Protein AF-A0A437LZP6-F1 (afdb_monomer_lite)

Structure (mmCIF, N/CA/C/O backbone):
data_AF-A0A437LZP6-F1
#
_entry.id   AF-A0A437LZP6-F1
#
loop_
_atom_site.group_PDB
_atom_site.id
_atom_site.type_symbol
_atom_site.label_atom_id
_atom_site.label_alt_id
_atom_site.label_comp_id
_atom_site.label_asym_id
_atom_site.label_entity_id
_atom_site.label_seq_id
_atom_site.pdbx_PDB_ins_code
_atom_site.Cartn_x
_atom_site.Cartn_y
_atom_site.Cartn_z
_atom_site.occupancy
_atom_site.B_iso_or_equiv
_atom_site.auth_seq_id
_atom_site.auth_comp_id
_atom_site.auth_asym_id
_atom_site.auth_atom_id
_atom_site.pdbx_PDB_model_num
ATOM 1 N N . MET A 1 1 ? 16.016 5.363 2.496 1.00 50.53 1 MET A N 1
ATOM 2 C CA . MET A 1 1 ? 15.957 4.068 3.209 1.00 50.53 1 MET A CA 1
ATOM 3 C C . MET A 1 1 ? 17.238 3.323 2.906 1.00 50.53 1 MET A C 1
ATOM 5 O O . MET A 1 1 ? 17.452 2.957 1.758 1.00 50.53 1 MET A O 1
ATOM 9 N N . SER A 1 2 ? 18.125 3.212 3.888 1.00 47.72 2 SER A N 1
ATOM 10 C CA . SER A 1 2 ? 19.448 2.621 3.697 1.00 47.72 2 SER A CA 1
ATOM 11 C C . SER A 1 2 ? 19.305 1.126 3.430 1.00 47.72 2 SER A C 1
ATOM 13 O O . SER A 1 2 ? 18.738 0.394 4.240 1.00 47.72 2 SER A O 1
ATOM 15 N N . ASN A 1 3 ? 19.784 0.680 2.271 1.00 75.62 3 ASN A N 1
ATOM 16 C CA . ASN A 1 3 ? 19.859 -0.731 1.906 1.00 75.62 3 ASN A CA 1
ATOM 17 C C . ASN A 1 3 ? 21.061 -1.368 2.619 1.00 75.62 3 ASN A C 1
ATOM 19 O O . ASN A 1 3 ? 22.042 -1.756 1.991 1.00 75.62 3 ASN A O 1
ATOM 23 N N . THR A 1 4 ? 21.037 -1.358 3.950 1.00 89.19 4 THR A N 1
ATOM 24 C CA . THR A 1 4 ? 22.138 -1.883 4.754 1.00 89.19 4 THR A CA 1
ATOM 25 C C . THR A 1 4 ? 22.128 -3.402 4.647 1.00 89.19 4 THR A C 1
ATOM 27 O O . THR A 1 4 ? 21.080 -4.023 4.862 1.00 89.19 4 THR A O 1
ATOM 30 N N . ALA A 1 5 ? 23.281 -3.993 4.325 1.00 95.19 5 ALA A N 1
ATOM 31 C CA . ALA A 1 5 ? 23.458 -5.440 4.286 1.00 95.19 5 ALA A CA 1
ATOM 32 C C . ALA A 1 5 ? 23.024 -6.085 5.616 1.00 95.19 5 ALA A C 1
ATOM 34 O O . ALA A 1 5 ? 23.062 -5.445 6.668 1.00 95.19 5 ALA A O 1
ATOM 35 N N . TRP A 1 6 ? 22.559 -7.333 5.551 1.00 95.81 6 TRP A N 1
ATOM 36 C CA . TRP A 1 6 ? 22.192 -8.112 6.735 1.00 95.81 6 TRP A CA 1
ATOM 37 C C . TRP A 1 6 ? 23.451 -8.656 7.396 1.00 95.81 6 TRP A C 1
ATOM 39 O O . TRP A 1 6 ? 24.237 -9.321 6.724 1.00 95.81 6 TRP A O 1
ATOM 49 N N . LEU A 1 7 ? 23.614 -8.399 8.689 1.00 96.88 7 LEU A N 1
ATOM 50 C CA . LEU A 1 7 ? 24.691 -8.968 9.490 1.00 96.88 7 LEU A CA 1
ATOM 51 C C . LEU A 1 7 ? 24.285 -10.358 9.991 1.00 96.88 7 LEU A C 1
ATOM 53 O O . LEU A 1 7 ? 23.112 -10.607 10.279 1.00 96.88 7 LEU A O 1
ATOM 57 N N . ASP A 1 8 ? 25.251 -11.262 10.140 1.00 96.44 8 ASP A N 1
ATOM 58 C CA . ASP A 1 8 ? 24.971 -12.649 10.538 1.00 96.44 8 ASP A CA 1
ATOM 59 C C . ASP A 1 8 ? 24.275 -12.738 11.904 1.00 96.44 8 ASP A C 1
ATOM 61 O O . ASP A 1 8 ? 23.358 -13.539 12.090 1.00 96.44 8 ASP A O 1
ATOM 65 N N . HIS A 1 9 ? 24.637 -11.858 12.844 1.00 96.88 9 HIS A N 1
ATOM 66 C CA . HIS A 1 9 ? 23.990 -11.810 14.155 1.00 96.88 9 HIS A CA 1
ATOM 67 C C . HIS A 1 9 ? 22.534 -11.319 14.083 1.00 96.88 9 HIS A C 1
ATOM 69 O O . HIS A 1 9 ? 21.693 -11.845 14.807 1.00 96.88 9 HIS A O 1
ATOM 75 N N . GLU A 1 10 ? 22.205 -10.369 13.194 1.00 97.19 10 GLU A N 1
ATOM 76 C CA . GLU A 1 10 ? 20.819 -9.920 12.976 1.00 97.19 10 GLU A CA 1
ATOM 77 C C . GLU A 1 10 ? 19.974 -11.077 12.427 1.00 97.19 10 GLU A C 1
ATOM 79 O O . GLU A 1 10 ? 18.845 -11.299 12.865 1.00 97.19 10 GLU A O 1
ATOM 84 N N . VAL A 1 11 ? 20.531 -11.846 11.482 1.00 97.31 11 VAL A N 1
ATOM 85 C CA . VAL A 1 11 ? 19.854 -13.013 10.900 1.00 97.31 11 VAL A CA 1
ATOM 86 C C . VAL A 1 11 ? 19.632 -14.094 11.957 1.00 97.31 11 VAL A C 1
ATOM 88 O O . VAL A 1 11 ? 18.533 -14.643 12.033 1.00 97.31 11 VAL A O 1
ATOM 91 N N . GLY A 1 12 ? 20.633 -14.368 12.799 1.00 96.88 12 GLY A N 1
ATOM 92 C CA . GLY A 1 12 ? 20.517 -15.320 13.904 1.00 96.88 12 GLY A CA 1
ATOM 93 C C . GLY A 1 12 ? 19.437 -14.928 14.917 1.00 96.88 12 GLY A C 1
ATOM 94 O O . GLY A 1 12 ? 18.589 -15.754 15.258 1.00 96.88 12 GLY A O 1
ATOM 95 N N . GLN A 1 13 ? 19.412 -13.659 15.342 1.00 97.31 13 GLN A N 1
ATOM 96 C CA . GLN A 1 13 ? 18.388 -13.136 16.255 1.00 97.31 13 GLN A CA 1
ATOM 97 C C . GLN A 1 13 ? 16.984 -13.230 15.647 1.00 97.31 13 GLN A C 1
ATOM 99 O O . GLN A 1 13 ? 16.069 -13.755 16.280 1.00 97.31 13 GLN A O 1
ATOM 104 N N . MET A 1 14 ? 16.830 -12.793 14.394 1.00 97.44 14 MET A N 1
ATOM 105 C CA . MET A 1 14 ? 15.565 -12.843 13.661 1.00 97.44 14 MET A CA 1
ATOM 106 C C . MET A 1 14 ? 15.020 -14.274 13.546 1.00 97.44 14 MET A C 1
ATOM 108 O O . MET A 1 14 ? 13.832 -14.494 13.770 1.00 97.44 14 MET A O 1
ATOM 112 N N . LEU A 1 15 ? 15.868 -15.250 13.195 1.00 95.81 15 LEU A N 1
ATOM 113 C CA . LEU A 1 15 ? 15.454 -16.649 13.051 1.00 95.81 15 LEU A CA 1
ATOM 114 C C . LEU A 1 15 ? 15.059 -17.271 14.391 1.00 95.81 15 LEU A C 1
ATOM 116 O O . LEU A 1 15 ? 14.023 -17.930 14.458 1.00 95.81 15 LEU A O 1
ATOM 120 N N . SER A 1 16 ? 15.845 -17.029 15.442 1.00 94.75 16 SER A N 1
ATOM 121 C CA . SER A 1 16 ? 15.550 -17.513 16.794 1.00 94.75 16 SER A CA 1
ATOM 122 C C . SER A 1 16 ? 14.210 -16.967 17.302 1.00 94.75 16 SER A C 1
ATOM 124 O O . SER A 1 16 ? 13.332 -17.734 17.700 1.00 94.75 16 SER A O 1
ATOM 126 N N . ALA A 1 17 ? 13.989 -15.653 17.184 1.00 94.94 17 ALA A N 1
ATOM 127 C CA . ALA A 1 17 ? 12.739 -15.015 17.593 1.00 94.94 17 ALA A CA 1
ATOM 128 C C . ALA A 1 17 ? 11.534 -15.498 16.763 1.00 94.94 17 ALA A C 1
ATOM 130 O O . ALA A 1 17 ? 10.462 -15.763 17.309 1.00 94.94 17 ALA A O 1
ATOM 131 N N . TYR A 1 18 ? 11.709 -15.684 15.451 1.00 92.88 18 TYR A N 1
ATOM 132 C CA . TYR A 1 18 ? 10.653 -16.207 14.584 1.00 92.88 18 TYR A CA 1
ATOM 133 C C . TYR A 1 18 ? 10.276 -17.656 14.933 1.00 92.88 18 TYR A C 1
ATOM 135 O O . TYR A 1 18 ? 9.094 -17.987 14.985 1.00 92.88 18 TYR A O 1
ATOM 143 N N . GLN A 1 19 ? 11.259 -18.513 15.229 1.00 89.50 19 GLN A N 1
ATOM 144 C CA . GLN A 1 19 ? 11.019 -19.887 15.690 1.00 89.50 19 GLN A CA 1
ATOM 145 C C . GLN A 1 19 ? 10.342 -19.931 17.067 1.00 89.50 19 GLN A C 1
ATOM 147 O O . GLN A 1 19 ? 9.516 -20.809 17.310 1.00 89.50 19 GLN A O 1
ATOM 152 N N . ALA A 1 20 ? 10.629 -18.958 17.935 1.00 89.12 20 ALA A N 1
ATOM 153 C CA . ALA A 1 20 ? 9.931 -18.769 19.206 1.00 89.12 20 ALA A CA 1
ATOM 154 C C . ALA A 1 20 ? 8.489 -18.238 19.044 1.00 89.12 20 ALA A C 1
ATOM 156 O O . ALA A 1 20 ? 7.746 -18.159 20.020 1.00 89.12 20 ALA A O 1
ATOM 157 N N . GLY A 1 21 ? 8.073 -17.897 17.820 1.00 89.31 21 GLY A N 1
ATOM 158 C CA . GLY A 1 21 ? 6.732 -17.412 17.502 1.00 89.31 21 GLY A CA 1
ATOM 159 C C . GLY A 1 21 ? 6.493 -15.936 17.809 1.00 89.31 21 GLY A C 1
ATOM 160 O O . GLY A 1 21 ? 5.341 -15.514 17.903 1.00 89.31 21 GLY A O 1
ATOM 161 N N . VAL A 1 22 ? 7.563 -15.150 17.948 1.00 90.00 22 VAL A N 1
ATOM 162 C CA . VAL A 1 22 ? 7.488 -13.694 18.109 1.00 90.00 22 VAL A CA 1
ATOM 163 C C . VAL A 1 22 ? 6.926 -13.059 16.830 1.00 90.00 22 VAL A C 1
ATOM 165 O O . VAL A 1 22 ? 7.212 -13.506 15.714 1.00 90.00 22 VAL A O 1
ATOM 168 N N . LEU A 1 23 ? 6.111 -12.009 16.970 1.00 89.75 23 LEU A N 1
ATOM 169 C CA . LEU A 1 23 ? 5.533 -11.316 15.821 1.00 89.75 23 LEU A CA 1
ATOM 170 C C . LEU A 1 23 ? 6.621 -10.593 15.020 1.00 89.75 23 LEU A C 1
ATOM 172 O O . LEU A 1 23 ? 7.552 -10.013 15.567 1.00 89.75 23 LEU A O 1
ATOM 176 N N . ILE A 1 24 ? 6.463 -10.559 13.693 1.00 93.88 24 ILE A N 1
ATOM 177 C CA . ILE A 1 24 ? 7.414 -9.897 12.780 1.00 93.88 24 ILE A CA 1
ATOM 178 C C . ILE A 1 24 ? 7.636 -8.422 13.150 1.00 93.88 24 ILE A C 1
ATOM 180 O O . ILE A 1 24 ? 8.728 -7.907 12.924 1.00 93.88 24 ILE A O 1
ATOM 184 N N . GLN A 1 25 ? 6.611 -7.753 13.686 1.00 91.62 25 GLN A N 1
ATOM 185 C CA . GLN A 1 25 ? 6.696 -6.364 14.133 1.00 91.62 25 GLN A CA 1
ATOM 186 C C . GLN A 1 25 ? 7.706 -6.218 15.279 1.00 91.62 25 GLN A C 1
ATOM 188 O O . GLN A 1 25 ? 8.663 -5.466 15.137 1.00 91.62 25 GLN A O 1
ATOM 193 N N . ASP A 1 26 ? 7.561 -7.020 16.335 1.00 93.19 26 ASP A N 1
ATOM 194 C CA . ASP A 1 26 ? 8.442 -6.978 17.506 1.00 93.19 26 ASP A CA 1
ATOM 195 C C . ASP A 1 26 ? 9.876 -7.392 17.146 1.00 93.19 26 ASP A C 1
ATOM 197 O O . ASP A 1 26 ? 10.839 -6.786 17.609 1.00 93.19 26 ASP A O 1
ATOM 201 N N . ILE A 1 27 ? 10.031 -8.383 16.254 1.00 96.12 27 ILE A N 1
ATOM 202 C CA . ILE A 1 27 ? 11.348 -8.771 15.724 1.00 96.12 27 ILE A CA 1
ATOM 203 C C . ILE A 1 27 ? 12.006 -7.579 15.029 1.00 96.12 27 ILE A C 1
ATOM 205 O O . ILE A 1 27 ? 13.197 -7.341 15.212 1.00 96.12 27 ILE A O 1
ATOM 209 N N . ALA A 1 28 ? 11.244 -6.843 14.216 1.00 95.81 28 ALA A N 1
ATOM 210 C CA . ALA A 1 28 ? 11.746 -5.700 13.469 1.00 95.81 28 ALA A CA 1
ATOM 211 C C . ALA A 1 28 ? 12.198 -4.568 14.401 1.00 95.81 28 ALA A C 1
ATOM 213 O O . ALA A 1 28 ? 13.287 -4.028 14.200 1.00 95.81 28 ALA A O 1
ATOM 214 N N . ASP A 1 29 ? 11.411 -4.282 15.439 1.00 94.62 29 ASP A N 1
ATOM 215 C CA . ASP A 1 29 ? 11.741 -3.284 16.454 1.00 94.62 29 ASP A CA 1
ATOM 216 C C . ASP A 1 29 ? 12.993 -3.697 17.252 1.00 94.62 29 ASP A C 1
ATOM 218 O O . ASP A 1 29 ? 13.878 -2.872 17.478 1.00 94.62 29 ASP A O 1
ATOM 222 N N . GLN A 1 30 ? 13.138 -4.988 17.580 1.00 96.44 30 GLN A N 1
ATOM 223 C CA . GLN A 1 30 ? 14.299 -5.522 18.303 1.00 96.44 30 GLN A CA 1
ATOM 224 C C . GLN A 1 30 ? 15.613 -5.399 17.516 1.00 96.44 30 GLN A C 1
ATOM 226 O O . GLN A 1 30 ? 16.642 -5.051 18.092 1.00 96.44 30 GLN A O 1
ATOM 231 N N . ILE A 1 31 ? 15.596 -5.678 16.208 1.00 96.50 31 ILE A N 1
ATOM 232 C CA . ILE A 1 31 ? 16.804 -5.622 15.363 1.00 96.50 31 ILE A CA 1
ATOM 233 C C . ILE A 1 31 ? 17.014 -4.254 14.691 1.00 96.50 31 ILE A C 1
ATOM 235 O O . ILE A 1 31 ? 17.961 -4.084 13.926 1.00 96.50 31 ILE A O 1
ATOM 239 N N . GLY A 1 32 ? 16.121 -3.283 14.912 1.00 95.25 32 GLY A N 1
ATOM 240 C CA . GLY A 1 32 ? 16.197 -1.955 14.292 1.00 95.25 32 GLY A CA 1
ATOM 241 C C . GLY A 1 32 ? 15.975 -1.962 12.773 1.00 95.25 32 GLY A C 1
ATOM 242 O O . GLY A 1 32 ? 16.592 -1.187 12.037 1.00 95.25 32 GLY A O 1
ATOM 243 N N . ARG A 1 33 ? 15.109 -2.848 12.268 1.00 95.75 33 ARG A N 1
ATOM 244 C CA . ARG A 1 33 ? 14.767 -2.958 10.837 1.00 95.75 33 ARG A CA 1
ATOM 245 C C . ARG A 1 33 ? 13.277 -2.720 10.618 1.00 95.75 33 ARG A C 1
ATOM 247 O O . ARG A 1 33 ? 12.493 -2.616 11.546 1.00 95.75 33 ARG A O 1
ATOM 254 N N . THR A 1 34 ? 12.859 -2.626 9.356 1.00 94.81 34 THR A N 1
ATOM 255 C CA . THR A 1 34 ? 11.425 -2.531 9.041 1.00 94.81 34 THR A CA 1
ATOM 256 C C . THR A 1 34 ? 10.784 -3.924 8.997 1.00 94.81 34 THR A C 1
ATOM 258 O O . THR A 1 34 ? 11.416 -4.863 8.498 1.00 94.81 34 THR A O 1
ATOM 261 N N . PRO A 1 35 ? 9.502 -4.073 9.384 1.00 95.25 35 PRO A N 1
ATOM 262 C CA . PRO A 1 35 ? 8.780 -5.349 9.292 1.00 95.25 35 PRO A CA 1
ATOM 263 C C . PRO A 1 35 ? 8.790 -5.940 7.877 1.00 95.25 35 PRO A C 1
ATOM 265 O O . PRO A 1 35 ? 8.895 -7.151 7.676 1.00 95.25 35 PRO A O 1
ATOM 268 N N . ARG A 1 36 ? 8.743 -5.068 6.859 1.00 93.25 36 ARG A N 1
ATOM 269 C CA . ARG A 1 36 ? 8.854 -5.458 5.449 1.00 93.25 36 ARG A CA 1
ATOM 270 C C . ARG A 1 36 ? 10.212 -6.088 5.134 1.00 93.25 36 ARG A C 1
ATOM 272 O O . ARG A 1 36 ? 10.244 -7.085 4.417 1.00 93.25 36 ARG A O 1
ATOM 279 N N . ALA A 1 37 ? 11.308 -5.525 5.645 1.00 94.81 37 ALA A N 1
ATOM 280 C CA . ALA A 1 37 ? 12.649 -6.068 5.439 1.00 94.81 37 ALA A CA 1
ATOM 281 C C . ALA A 1 37 ? 12.809 -7.435 6.118 1.00 94.81 37 ALA A C 1
ATOM 283 O O . ALA A 1 37 ? 13.291 -8.368 5.477 1.00 94.81 37 ALA A O 1
ATOM 284 N N . VAL A 1 38 ? 12.332 -7.577 7.361 1.00 95.38 38 VAL A N 1
ATOM 285 C CA . VAL A 1 38 ? 12.311 -8.858 8.091 1.00 95.38 38 VAL A CA 1
ATOM 286 C C . VAL A 1 38 ? 11.544 -9.918 7.305 1.00 95.38 38 VAL A C 1
ATOM 288 O O . VAL A 1 38 ? 12.080 -10.983 7.003 1.00 95.38 38 VAL A O 1
ATOM 291 N N . ARG A 1 39 ? 10.314 -9.606 6.873 1.00 93.94 39 ARG A N 1
ATOM 292 C CA . ARG A 1 39 ? 9.490 -10.529 6.079 1.00 93.94 39 ARG A CA 1
ATOM 293 C C . ARG A 1 39 ? 10.167 -10.930 4.769 1.00 93.94 39 ARG A C 1
ATOM 295 O O . ARG A 1 39 ? 10.141 -12.105 4.407 1.00 93.94 39 ARG A O 1
ATOM 302 N N . ALA A 1 40 ? 10.769 -9.974 4.062 1.00 93.12 40 ALA A N 1
ATOM 303 C CA . ALA A 1 40 ? 11.493 -10.246 2.825 1.00 93.12 40 ALA A CA 1
ATOM 304 C C . ALA A 1 40 ? 12.692 -11.176 3.065 1.00 93.12 40 ALA A C 1
ATOM 306 O O . ALA A 1 40 ? 12.896 -12.116 2.298 1.00 93.12 40 ALA A O 1
ATOM 307 N N . LYS A 1 41 ? 13.445 -10.966 4.151 1.00 95.69 41 LYS A N 1
ATOM 308 C CA . LYS A 1 41 ? 14.587 -11.814 4.510 1.00 95.69 41 LYS A CA 1
ATOM 309 C C . LYS A 1 41 ? 14.153 -13.225 4.913 1.00 95.69 41 LYS A C 1
ATOM 311 O O . LYS A 1 41 ? 14.721 -14.182 4.399 1.00 95.69 41 LYS A O 1
ATOM 316 N N . LEU A 1 42 ? 13.117 -13.371 5.742 1.00 94.38 42 LEU A N 1
ATOM 317 C CA . LEU A 1 42 ? 12.543 -14.678 6.099 1.00 94.38 42 LEU A CA 1
ATOM 318 C C . LEU A 1 42 ? 12.029 -15.444 4.870 1.00 94.38 42 LEU A C 1
ATOM 320 O O . LEU A 1 42 ? 12.216 -16.657 4.769 1.00 94.38 42 LEU A O 1
ATOM 324 N N . CYS A 1 43 ? 11.423 -14.734 3.912 1.00 91.69 43 CYS A N 1
ATOM 325 C CA . CYS A 1 43 ? 10.990 -15.306 2.638 1.00 91.69 43 CYS A CA 1
ATOM 326 C C . CYS A 1 43 ? 12.183 -15.765 1.783 1.00 91.69 43 CYS A C 1
ATOM 328 O O . CYS A 1 43 ? 12.179 -16.890 1.289 1.00 91.69 43 CYS A O 1
ATOM 330 N N . ALA A 1 44 ? 13.235 -14.947 1.674 1.00 91.75 44 ALA A N 1
ATOM 331 C CA . ALA A 1 44 ? 14.455 -15.298 0.944 1.00 91.75 44 ALA A CA 1
ATOM 332 C C . ALA A 1 44 ? 15.169 -16.529 1.534 1.00 91.75 44 ALA A C 1
ATOM 334 O O . ALA A 1 44 ? 15.719 -17.335 0.789 1.00 91.75 44 ALA A O 1
ATOM 335 N N . LEU A 1 45 ? 15.112 -16.703 2.858 1.00 91.62 45 LEU A N 1
ATOM 336 C CA . LEU A 1 45 ? 15.653 -17.871 3.560 1.00 91.62 45 LEU A CA 1
ATOM 337 C C . LEU A 1 45 ? 14.746 -19.113 3.475 1.00 91.62 45 LEU A C 1
ATOM 339 O O . LEU A 1 45 ? 15.116 -20.161 3.991 1.00 91.62 45 LEU A O 1
ATOM 343 N N . ARG A 1 46 ? 13.563 -19.012 2.844 1.00 87.25 46 ARG A N 1
ATOM 344 C CA . ARG A 1 46 ? 12.543 -20.078 2.759 1.00 87.25 46 ARG A CA 1
ATOM 345 C C . ARG A 1 46 ? 12.085 -20.627 4.120 1.00 87.25 46 ARG A C 1
ATOM 347 O O . ARG A 1 46 ? 11.553 -21.726 4.195 1.00 87.25 46 ARG A O 1
ATOM 354 N N . VAL A 1 47 ? 12.251 -19.844 5.186 1.00 82.19 47 VAL A N 1
ATOM 355 C CA . VAL A 1 47 ? 11.793 -20.183 6.550 1.00 82.19 47 VAL A CA 1
ATOM 356 C C . VAL A 1 47 ? 10.324 -19.799 6.751 1.00 82.19 47 VAL A C 1
ATOM 358 O O . VAL A 1 47 ? 9.664 -20.239 7.691 1.00 82.19 47 VAL A O 1
ATOM 361 N N . LEU A 1 48 ? 9.779 -18.993 5.837 1.00 73.44 48 LEU A N 1
ATOM 362 C CA . LEU A 1 48 ? 8.372 -18.628 5.820 1.00 73.44 48 LEU A CA 1
ATOM 363 C C . LEU A 1 48 ? 7.513 -19.833 5.380 1.00 73.44 48 LEU A C 1
ATOM 365 O O . LEU A 1 48 ? 7.108 -19.927 4.225 1.00 73.44 48 LEU A O 1
ATOM 369 N N . GLY A 1 49 ? 7.264 -20.769 6.299 1.00 69.81 49 GLY A N 1
ATOM 370 C CA . GLY A 1 49 ? 6.219 -21.783 6.150 1.00 69.81 49 GLY A CA 1
ATOM 371 C C . GLY A 1 49 ? 4.812 -21.177 6.244 1.00 69.81 49 GLY A C 1
ATOM 372 O O . GLY A 1 49 ? 4.646 -19.953 6.340 1.00 69.81 49 GLY A O 1
ATOM 373 N N . ASP A 1 50 ? 3.790 -22.037 6.265 1.00 63.09 50 ASP A N 1
ATOM 374 C CA . ASP A 1 50 ? 2.409 -21.625 6.524 1.00 63.09 50 ASP A CA 1
ATOM 375 C C . ASP A 1 50 ? 2.302 -20.998 7.922 1.00 63.09 50 ASP A C 1
ATOM 377 O O . ASP A 1 50 ? 2.180 -21.669 8.944 1.00 63.09 50 ASP A O 1
ATOM 381 N N . ASN A 1 51 ? 2.309 -19.665 7.968 1.00 62.34 51 ASN A N 1
ATOM 382 C CA . ASN A 1 51 ? 2.189 -18.838 9.176 1.00 62.34 51 ASN A CA 1
ATOM 383 C C . ASN A 1 51 ? 0.825 -18.955 9.886 1.00 62.34 51 ASN A C 1
ATOM 385 O O . ASN A 1 51 ? 0.481 -18.132 10.736 1.00 62.34 51 ASN A O 1
ATOM 389 N N . ARG A 1 52 ? 0.015 -19.954 9.528 1.00 63.50 52 ARG A N 1
ATOM 390 C CA . ARG A 1 52 ? -1.324 -20.168 10.071 1.00 63.50 52 ARG A CA 1
ATOM 391 C C . ARG A 1 52 ? -1.278 -20.387 11.585 1.00 63.50 52 ARG A C 1
ATOM 393 O O . ARG A 1 52 ? -2.027 -19.729 12.295 1.00 63.50 52 ARG A O 1
ATOM 400 N N . ALA A 1 53 ? -0.333 -21.198 12.067 1.00 67.00 53 ALA A N 1
ATOM 401 C CA . ALA A 1 53 ? -0.169 -21.486 13.495 1.00 67.00 53 ALA A CA 1
ATOM 402 C C . ALA A 1 53 ? 0.257 -20.257 14.322 1.00 67.00 53 ALA A C 1
ATOM 404 O O . ALA A 1 53 ? -0.133 -20.119 15.479 1.00 67.00 53 ALA A O 1
ATOM 405 N N . LEU A 1 54 ? 1.034 -19.338 13.735 1.00 67.06 54 LEU A N 1
ATOM 406 C CA . LEU A 1 54 ? 1.442 -18.099 14.407 1.00 67.06 54 LEU A CA 1
ATOM 407 C C . LEU A 1 54 ? 0.312 -17.066 14.432 1.00 67.06 54 LEU A C 1
ATOM 409 O O . LEU A 1 54 ? 0.129 -16.376 15.429 1.00 67.06 54 LEU A O 1
ATOM 413 N N . ARG A 1 55 ? -0.501 -17.005 13.370 1.00 66.00 55 ARG A N 1
ATOM 414 C CA . ARG A 1 55 ? -1.712 -16.170 13.340 1.00 66.00 55 ARG A CA 1
ATOM 415 C C . ARG A 1 55 ? -2.777 -16.613 14.337 1.00 66.00 55 ARG A C 1
ATOM 417 O O . ARG A 1 55 ? -3.501 -15.761 14.826 1.00 66.00 55 ARG A O 1
ATOM 424 N N . GLU A 1 56 ? -2.868 -17.907 14.620 1.00 70.81 56 GLU A N 1
ATOM 425 C CA . GLU A 1 56 ? -3.813 -18.449 15.602 1.00 70.81 56 GLU A CA 1
ATOM 426 C C . GLU A 1 56 ? -3.421 -18.104 17.047 1.00 70.81 56 GLU A C 1
ATOM 428 O O . GLU A 1 56 ? -4.289 -17.918 17.893 1.00 70.81 56 GLU A O 1
ATOM 433 N N . LYS A 1 57 ? -2.116 -17.966 17.324 1.00 69.44 57 LYS A N 1
ATOM 434 C CA . LYS A 1 57 ? -1.595 -17.579 18.646 1.00 69.44 57 LYS A CA 1
ATOM 435 C C . LYS A 1 57 ? -1.505 -16.075 18.871 1.00 69.44 57 LYS A C 1
ATOM 437 O O . LYS A 1 57 ? -1.407 -15.650 20.020 1.00 69.44 57 LYS A O 1
ATOM 442 N N . ALA A 1 58 ? -1.478 -15.277 17.805 1.00 67.31 58 ALA A N 1
ATOM 443 C CA . ALA A 1 58 ? -1.484 -13.832 17.948 1.00 67.31 58 ALA A CA 1
ATOM 444 C C . ALA A 1 58 ? -2.764 -13.426 18.698 1.00 67.31 58 ALA A C 1
ATOM 446 O O . ALA A 1 58 ? -3.844 -13.880 18.306 1.00 67.31 58 ALA A O 1
ATOM 447 N N . PRO A 1 59 ? -2.679 -12.590 19.755 1.00 60.03 59 PRO A N 1
ATOM 448 C CA . PRO A 1 59 ? -3.881 -12.023 20.343 1.00 60.03 59 PRO A CA 1
ATOM 449 C C . PRO A 1 59 ? -4.683 -11.395 19.199 1.00 60.03 59 PRO A C 1
ATOM 451 O O . PRO A 1 59 ? -4.066 -10.778 18.317 1.00 60.03 59 PRO A O 1
ATOM 454 N N . PRO A 1 60 ? -6.015 -11.591 19.144 1.00 61.31 60 PRO A N 1
ATOM 455 C CA . PRO A 1 60 ? -6.819 -10.938 18.130 1.00 61.31 60 PRO A CA 1
ATOM 456 C C . PRO A 1 60 ? -6.453 -9.468 18.228 1.00 61.31 60 PRO A C 1
ATOM 458 O O . PRO A 1 60 ? -6.592 -8.874 19.300 1.00 61.31 60 PRO A O 1
ATOM 461 N N . ALA A 1 61 ? -5.889 -8.916 17.144 1.00 60.22 61 ALA A N 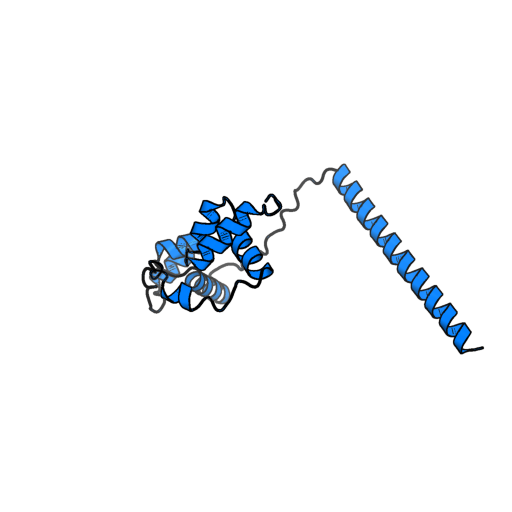1
ATOM 462 C CA . ALA A 1 61 ? -5.668 -7.482 17.053 1.00 60.22 61 ALA A CA 1
ATOM 463 C C . ALA A 1 61 ? -6.943 -6.848 17.587 1.00 60.22 61 ALA A C 1
ATOM 465 O O . ALA A 1 61 ? -8.012 -7.353 17.229 1.00 60.22 61 ALA A O 1
ATOM 466 N N . THR A 1 62 ? -6.828 -5.862 18.481 1.00 50.75 62 THR A N 1
ATOM 467 C CA . THR A 1 62 ? -7.947 -5.136 19.093 1.00 50.75 62 THR A CA 1
ATOM 468 C C . THR A 1 62 ? -8.714 -4.428 17.982 1.00 50.75 62 THR A C 1
ATOM 470 O O . THR A 1 62 ? -8.640 -3.227 17.758 1.00 50.75 62 THR A O 1
ATOM 473 N N . SER A 1 63 ? -9.388 -5.238 17.188 1.00 52.00 63 SER A N 1
ATOM 474 C CA . SER A 1 63 ? -10.308 -4.915 16.149 1.00 52.00 63 SER A CA 1
ATOM 475 C C . SER A 1 63 ? -11.484 -4.493 16.974 1.00 52.00 63 SER A C 1
ATOM 477 O O . SER A 1 63 ? -12.281 -5.332 17.389 1.00 52.00 63 SER A O 1
ATOM 479 N N . VAL A 1 64 ? -11.545 -3.192 17.264 1.00 54.00 64 VAL A N 1
ATOM 480 C CA . VAL A 1 64 ? -12.823 -2.521 17.468 1.00 54.00 64 VAL A CA 1
ATOM 481 C C . VAL A 1 64 ? -13.712 -3.126 16.398 1.00 54.00 64 VAL A C 1
ATOM 483 O O . VAL A 1 64 ? -13.389 -2.991 15.213 1.00 54.00 64 VAL A O 1
ATOM 486 N N . ALA A 1 65 ? -14.650 -3.982 16.816 1.00 52.41 65 ALA A N 1
ATOM 487 C CA . ALA A 1 65 ? -15.414 -4.789 15.884 1.00 52.41 65 ALA A CA 1
ATOM 488 C C . ALA A 1 65 ? -15.938 -3.799 14.848 1.00 52.41 65 ALA A C 1
ATOM 490 O O . ALA A 1 65 ? -16.556 -2.812 15.262 1.00 52.41 65 ALA A O 1
ATOM 491 N N . PRO A 1 66 ? -15.578 -3.947 13.557 1.00 58.03 66 PRO A N 1
ATOM 492 C CA . PRO A 1 66 ? -16.015 -2.985 12.566 1.00 58.03 66 PRO A CA 1
ATOM 493 C C . PRO A 1 66 ? -17.519 -2.904 12.734 1.00 58.03 66 PRO A C 1
ATOM 495 O O . PRO A 1 66 ? -18.157 -3.958 12.769 1.00 58.03 66 PRO A O 1
ATOM 498 N N . VAL A 1 67 ? -18.054 -1.695 12.929 1.00 66.94 67 VAL A N 1
ATOM 499 C CA . VAL A 1 67 ? -19.500 -1.502 13.040 1.00 66.94 67 VAL A CA 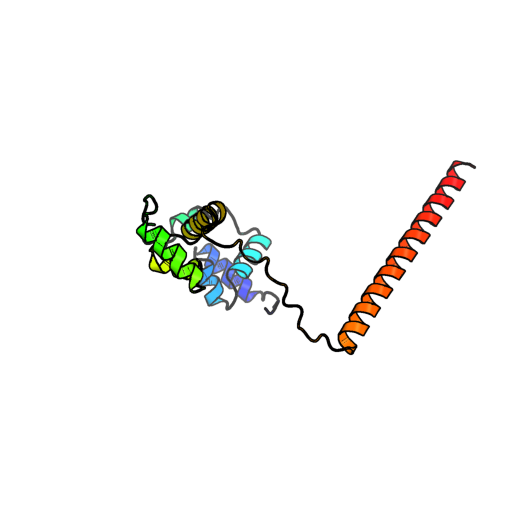1
ATOM 500 C C . VAL A 1 67 ? -20.088 -2.188 11.811 1.00 66.94 67 VAL A C 1
ATOM 502 O O . VAL A 1 67 ? -19.864 -1.759 10.678 1.00 66.94 67 VAL A O 1
ATOM 505 N N . ALA A 1 68 ? -20.680 -3.360 12.017 1.00 64.19 68 ALA A N 1
ATOM 506 C CA . ALA A 1 68 ? -21.127 -4.228 10.949 1.00 64.19 68 ALA A CA 1
ATOM 507 C C . ALA A 1 68 ? -22.557 -3.797 10.667 1.00 64.19 68 ALA A C 1
ATOM 509 O O . ALA A 1 68 ? -23.483 -4.155 11.386 1.00 64.19 68 ALA A O 1
ATOM 510 N N . GLY A 1 69 ? -22.714 -2.931 9.676 1.00 83.81 69 GLY A N 1
ATOM 511 C CA . GLY A 1 69 ? -24.001 -2.343 9.345 1.00 83.81 69 GLY A CA 1
ATOM 512 C C . GLY A 1 69 ? -23.922 -1.558 8.051 1.00 83.81 69 GLY A C 1
ATOM 513 O O . GLY A 1 69 ? -22.832 -1.159 7.626 1.00 83.81 69 GLY A O 1
ATOM 514 N N . ALA A 1 70 ? -25.082 -1.343 7.436 1.00 92.38 70 ALA A N 1
ATOM 515 C CA . ALA A 1 70 ? -25.218 -0.409 6.331 1.00 92.38 70 ALA A CA 1
ATOM 516 C C . ALA A 1 70 ? -24.671 0.975 6.730 1.00 92.38 70 ALA A C 1
ATOM 518 O O . ALA A 1 70 ? -24.577 1.313 7.914 1.00 92.38 70 ALA A O 1
ATOM 519 N N . TRP A 1 71 ? -24.254 1.752 5.738 1.00 95.12 71 TRP A N 1
ATOM 520 C CA . TRP A 1 71 ? -23.869 3.142 5.951 1.00 95.12 71 TRP A CA 1
ATOM 521 C C . TRP A 1 71 ? -25.129 3.973 6.158 1.00 95.12 71 TRP A C 1
ATOM 523 O O . TRP A 1 71 ? -26.016 3.938 5.307 1.00 95.12 71 TRP A O 1
ATOM 533 N N . SER A 1 72 ? -25.217 4.674 7.289 1.00 95.56 72 SER A N 1
ATOM 534 C CA . SER A 1 72 ? -26.286 5.645 7.509 1.00 95.56 72 SER A CA 1
ATOM 535 C C . SER A 1 72 ? -26.057 6.884 6.641 1.00 95.56 72 SER A C 1
ATOM 537 O O . SER A 1 72 ? -24.930 7.165 6.216 1.00 95.56 72 SER A O 1
ATOM 539 N N . ASP A 1 73 ? -27.121 7.647 6.405 1.00 95.19 73 ASP A N 1
ATOM 540 C CA . ASP A 1 73 ? -27.015 8.925 5.698 1.00 95.19 73 ASP A CA 1
ATOM 541 C C . ASP A 1 73 ? -26.127 9.916 6.468 1.00 95.19 73 ASP A C 1
ATOM 543 O O . ASP A 1 73 ? -25.333 10.625 5.852 1.00 95.19 73 ASP A O 1
ATOM 547 N N . ASP A 1 74 ? -26.157 9.884 7.805 1.00 96.06 74 ASP A N 1
ATOM 548 C CA . ASP A 1 74 ? -25.280 10.690 8.664 1.00 96.06 74 ASP A CA 1
ATOM 549 C C . ASP A 1 74 ? -23.798 10.315 8.492 1.00 96.06 74 ASP A C 1
ATOM 551 O O . ASP A 1 74 ? -22.944 11.196 8.350 1.00 96.06 74 ASP A O 1
ATOM 555 N N . ASP A 1 75 ? -23.476 9.014 8.438 1.00 97.00 75 ASP A N 1
ATOM 556 C CA . ASP A 1 75 ? -22.108 8.537 8.201 1.00 97.00 75 ASP A CA 1
ATOM 557 C C . ASP A 1 75 ? -21.624 8.988 6.811 1.00 97.00 75 ASP A C 1
ATOM 559 O O . ASP A 1 75 ? -20.488 9.451 6.646 1.00 97.00 75 ASP A O 1
ATOM 563 N N . LYS A 1 76 ? -22.494 8.884 5.796 1.00 97.19 76 LYS A N 1
ATOM 564 C CA . LYS A 1 76 ? -22.212 9.344 4.429 1.00 97.19 76 LYS A CA 1
ATOM 565 C C . LYS A 1 76 ? -21.993 10.863 4.396 1.00 97.19 76 LYS A C 1
ATOM 567 O O . LYS A 1 76 ? -21.018 11.338 3.806 1.00 97.19 76 LYS A O 1
ATOM 572 N N . GLN A 1 77 ? -22.834 11.635 5.078 1.00 97.44 77 GLN A N 1
ATOM 573 C CA . GLN A 1 77 ? -22.696 13.086 5.179 1.00 97.44 77 GLN A CA 1
ATOM 574 C C . GLN A 1 77 ? -21.393 13.485 5.885 1.00 97.44 77 GLN A C 1
ATOM 576 O O . GLN A 1 77 ? -20.706 14.406 5.430 1.00 97.44 77 GLN A O 1
ATOM 581 N N . PHE A 1 78 ? -21.001 12.765 6.939 1.00 97.56 78 PHE A N 1
ATOM 582 C CA . PHE A 1 78 ? -19.714 12.965 7.599 1.00 97.56 78 PHE A CA 1
ATOM 583 C C . PHE A 1 78 ? -18.543 12.730 6.639 1.00 97.56 78 PHE A C 1
ATOM 585 O O . PHE A 1 78 ? -17.658 13.582 6.546 1.00 97.56 78 PHE A O 1
ATOM 592 N N . VAL A 1 79 ? -18.538 11.621 5.888 1.00 97.69 79 VAL A N 1
ATOM 593 C CA . VAL A 1 79 ? -17.483 11.326 4.898 1.00 97.69 79 VAL A CA 1
ATOM 594 C C . VAL A 1 79 ? -17.400 12.425 3.840 1.00 97.69 79 VAL A C 1
ATOM 596 O O . VAL A 1 79 ? -16.300 12.873 3.508 1.00 97.69 79 VAL A O 1
ATOM 599 N N . LEU A 1 80 ? -18.543 12.906 3.345 1.00 96.88 80 LEU A N 1
ATOM 600 C CA . LEU A 1 80 ? -18.602 13.974 2.350 1.00 96.88 80 LEU A CA 1
ATOM 601 C C . LEU A 1 80 ? -17.970 15.278 2.869 1.00 96.88 80 LEU A C 1
ATOM 603 O O . LEU A 1 80 ? -17.121 15.865 2.192 1.00 96.88 80 LEU A O 1
ATOM 607 N N . LEU A 1 81 ? -18.353 15.721 4.071 1.00 96.62 81 LEU A N 1
ATOM 608 C CA . LEU A 1 81 ? -17.817 16.936 4.695 1.00 96.62 81 LEU A CA 1
ATOM 609 C C . LEU A 1 81 ? -16.327 16.789 5.019 1.00 96.62 81 LEU A C 1
ATOM 611 O O . LEU A 1 81 ? -15.520 17.615 4.592 1.00 96.62 81 LEU A O 1
ATOM 615 N N . ALA A 1 82 ? -15.940 15.690 5.668 1.00 97.06 82 ALA A N 1
ATOM 616 C CA . ALA A 1 82 ? -14.551 15.388 5.993 1.00 97.06 82 ALA A CA 1
ATOM 617 C C . ALA A 1 82 ? -13.662 15.356 4.739 1.00 97.06 82 ALA A C 1
ATOM 619 O O . ALA A 1 82 ? -12.517 15.812 4.766 1.00 97.06 82 ALA A O 1
ATOM 620 N N . LYS A 1 83 ? -14.185 14.863 3.608 1.00 96.19 83 LYS A N 1
ATOM 621 C CA . LYS A 1 83 ? -13.439 14.840 2.350 1.00 96.19 83 LYS A CA 1
ATOM 622 C C . LYS A 1 83 ? -13.233 16.232 1.759 1.00 96.19 83 LYS A C 1
ATOM 624 O O . LYS A 1 83 ? -12.147 16.496 1.242 1.00 96.19 83 LYS A O 1
ATOM 629 N N . ARG A 1 84 ? -14.229 17.118 1.859 1.00 93.25 84 ARG A N 1
ATOM 630 C CA . ARG A 1 84 ? -14.114 18.533 1.453 1.00 93.25 84 ARG A CA 1
ATOM 631 C C . ARG A 1 84 ? -13.116 19.300 2.320 1.00 93.25 84 ARG A C 1
ATOM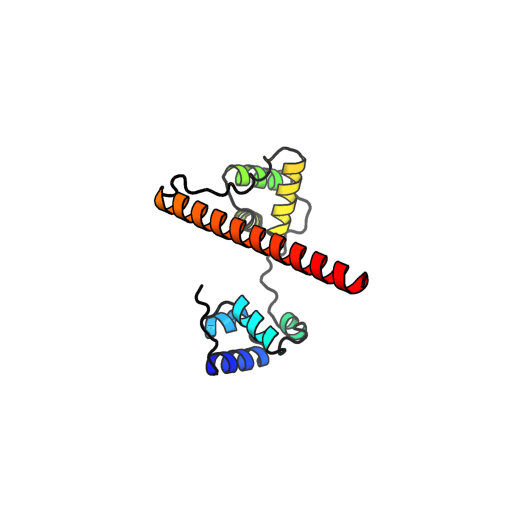 633 O O . ARG A 1 84 ? -12.406 20.153 1.805 1.00 93.25 84 ARG A O 1
ATOM 640 N N . GLU A 1 85 ? -13.005 18.934 3.593 1.00 94.81 85 GLU A N 1
ATOM 641 C CA . GLU A 1 85 ? -11.984 19.440 4.523 1.00 94.81 85 GLU A CA 1
ATOM 642 C C . GLU A 1 85 ? -10.576 18.872 4.261 1.00 94.81 85 GLU A C 1
ATOM 644 O O . GLU A 1 85 ? -9.616 19.261 4.921 1.00 94.81 85 GLU A O 1
ATOM 649 N N . GLY A 1 86 ? -10.424 17.941 3.314 1.00 94.75 86 GLY A N 1
ATOM 650 C CA . GLY A 1 86 ? -9.132 17.349 2.970 1.00 94.75 86 GLY A CA 1
ATOM 651 C C . GLY A 1 86 ? -8.691 16.198 3.877 1.00 94.75 86 GLY A C 1
ATOM 652 O O . GLY A 1 86 ? -7.560 15.729 3.735 1.00 94.75 86 GLY A O 1
ATOM 653 N N . LYS A 1 87 ? -9.562 15.684 4.755 1.00 95.94 87 LYS A N 1
ATOM 654 C CA . LYS A 1 87 ? -9.227 14.538 5.609 1.00 95.94 87 LYS A CA 1
ATOM 655 C C . LYS A 1 87 ? -8.930 13.284 4.787 1.00 95.94 87 LYS A C 1
ATOM 657 O O . LYS A 1 87 ? -9.474 13.032 3.699 1.00 95.94 87 LYS A O 1
ATOM 662 N N . THR A 1 88 ? -8.041 12.464 5.328 1.00 96.38 88 THR A N 1
ATOM 663 C CA . THR A 1 88 ? -7.642 11.182 4.757 1.00 96.38 88 THR A CA 1
ATOM 664 C C . THR A 1 88 ? -8.633 10.077 5.129 1.00 96.38 88 THR A C 1
ATOM 666 O O . THR A 1 88 ? -9.344 10.143 6.131 1.00 96.38 88 THR A O 1
ATOM 669 N N . ALA A 1 89 ? -8.667 9.005 4.331 1.00 96.44 89 ALA A N 1
ATOM 670 C CA . ALA A 1 89 ? -9.509 7.841 4.626 1.00 96.44 89 ALA A CA 1
ATOM 671 C C . ALA A 1 89 ? -9.158 7.167 5.962 1.00 96.44 89 ALA A C 1
ATOM 673 O O . ALA A 1 89 ? -10.029 6.558 6.572 1.00 96.44 89 ALA A O 1
ATOM 674 N N . ALA A 1 90 ? -7.907 7.282 6.420 1.00 94.69 90 ALA A N 1
ATOM 675 C CA . ALA A 1 90 ? -7.479 6.745 7.706 1.00 94.69 90 ALA A CA 1
ATOM 676 C C . ALA A 1 90 ? -8.073 7.532 8.883 1.00 94.69 90 ALA A C 1
ATOM 678 O O . ALA A 1 90 ? -8.589 6.927 9.816 1.00 94.69 90 ALA A O 1
ATOM 679 N N . GLU A 1 91 ? -8.065 8.864 8.809 1.00 94.94 91 GLU A N 1
ATOM 680 C CA . GLU A 1 91 ? -8.659 9.726 9.839 1.00 94.94 91 GLU A CA 1
ATOM 681 C C . GLU A 1 91 ? -10.177 9.545 9.911 1.00 94.94 91 GLU A C 1
ATOM 683 O O . GLU A 1 91 ? -10.734 9.413 10.997 1.00 94.94 91 GLU A O 1
ATOM 688 N N . MET A 1 92 ? -10.846 9.458 8.756 1.00 97.00 92 MET A N 1
ATOM 689 C CA . MET A 1 92 ? -12.287 9.184 8.695 1.00 97.00 92 MET A CA 1
ATOM 690 C C . MET A 1 92 ? -12.635 7.802 9.263 1.00 97.00 92 MET A C 1
ATOM 692 O O . MET A 1 92 ? -13.595 7.667 10.014 1.00 97.00 92 MET A O 1
ATOM 696 N N . ALA A 1 93 ? -11.837 6.781 8.940 1.00 94.75 93 ALA A N 1
ATOM 697 C CA . ALA A 1 93 ? -12.009 5.428 9.465 1.00 94.75 93 ALA A CA 1
ATOM 698 C C . ALA A 1 93 ? -11.870 5.381 10.992 1.00 94.75 93 ALA A C 1
ATOM 700 O O . ALA A 1 93 ? -12.697 4.765 11.663 1.00 94.75 93 ALA A O 1
ATOM 701 N N . ALA A 1 94 ? -10.863 6.075 11.530 1.00 91.88 94 ALA A N 1
ATOM 702 C CA . ALA A 1 94 ? -10.662 6.197 12.968 1.00 91.88 94 ALA A CA 1
ATOM 703 C C . ALA A 1 94 ? -11.837 6.919 13.650 1.00 91.88 94 ALA A C 1
ATOM 705 O O . ALA A 1 94 ? -12.302 6.456 14.686 1.00 91.88 94 ALA A O 1
ATOM 706 N N . ALA A 1 95 ? -12.351 7.999 13.050 1.00 94.44 95 ALA A N 1
ATOM 707 C CA . ALA A 1 95 ? -13.479 8.757 13.592 1.00 94.44 95 ALA A CA 1
ATOM 708 C C . ALA A 1 95 ? -14.796 7.959 13.609 1.00 94.44 95 ALA A C 1
ATOM 710 O O . ALA A 1 95 ? -15.562 8.068 14.560 1.00 94.44 95 ALA A O 1
ATOM 711 N N . LEU A 1 96 ? -15.049 7.146 12.579 1.00 94.00 96 LEU A N 1
ATOM 712 C CA . LEU A 1 96 ? -16.285 6.364 12.440 1.00 94.00 96 LEU A CA 1
ATOM 713 C C . LEU A 1 96 ? -16.218 4.968 13.082 1.00 94.00 96 LEU A C 1
ATOM 715 O O . LEU A 1 96 ? -17.211 4.244 13.079 1.00 94.00 96 LEU A O 1
ATOM 719 N N . GLY A 1 97 ? -15.048 4.531 13.559 1.00 91.81 97 GLY A N 1
ATOM 720 C CA . GLY A 1 97 ? -14.856 3.148 14.014 1.00 91.81 97 GLY A CA 1
ATOM 721 C C . GLY A 1 97 ? -15.068 2.115 12.895 1.00 91.81 97 GLY A C 1
ATOM 722 O O . GLY A 1 97 ? -15.550 1.006 13.133 1.00 91.81 97 GLY A O 1
ATOM 723 N N . ARG A 1 98 ? -14.743 2.480 11.647 1.00 93.12 98 ARG A N 1
ATOM 724 C CA . ARG A 1 98 ? -14.886 1.630 10.450 1.00 93.12 98 ARG A CA 1
ATOM 725 C C . ARG A 1 98 ? -13.512 1.303 9.870 1.00 93.12 98 ARG A C 1
ATOM 727 O O . ARG A 1 98 ? -12.510 1.935 10.186 1.00 93.12 98 ARG A O 1
ATOM 734 N N . SER A 1 99 ? -13.440 0.319 8.975 1.00 92.44 99 SER A N 1
ATOM 735 C CA . SER A 1 99 ? -12.184 0.022 8.276 1.00 92.44 99 SER A CA 1
ATOM 736 C C . SER A 1 99 ? -11.893 1.054 7.178 1.00 92.44 99 SER A C 1
ATOM 738 O O . SER A 1 99 ? -12.801 1.541 6.503 1.00 92.44 99 SER A O 1
ATOM 740 N N . VAL A 1 100 ? -10.609 1.328 6.923 1.00 94.69 100 VAL A N 1
ATOM 741 C CA . VAL A 1 100 ? -10.168 2.241 5.847 1.00 94.69 100 VAL A CA 1
ATOM 742 C C . VAL A 1 100 ? -10.713 1.819 4.479 1.00 94.69 100 VAL A C 1
ATOM 744 O O . VAL A 1 100 ? -11.072 2.667 3.667 1.00 94.69 100 VAL A O 1
ATOM 747 N N . ASN A 1 101 ? -10.800 0.513 4.217 1.00 92.25 101 ASN A N 1
ATOM 748 C CA . ASN A 1 101 ? -11.339 -0.002 2.959 1.00 92.25 101 ASN A CA 1
ATOM 749 C C . ASN A 1 101 ? -12.847 0.247 2.838 1.00 92.25 101 ASN A C 1
ATOM 751 O O . ASN A 1 101 ? -13.302 0.605 1.759 1.00 92.25 101 ASN A O 1
ATOM 755 N N . SER A 1 102 ? -13.599 0.128 3.938 1.00 94.62 102 SER A N 1
ATOM 756 C CA . SER A 1 102 ? -15.028 0.458 3.956 1.00 94.62 102 SER A CA 1
ATOM 757 C C . SER A 1 102 ? -15.263 1.933 3.632 1.00 94.62 102 SER A C 1
ATOM 759 O O . SER A 1 102 ? -16.129 2.248 2.826 1.00 94.62 102 SER A O 1
ATOM 761 N N . VAL A 1 103 ? -14.468 2.837 4.219 1.00 96.25 103 VAL A N 1
ATOM 762 C CA . VAL A 1 103 ? -14.550 4.280 3.928 1.00 96.25 103 VAL A CA 1
ATOM 763 C C . VAL A 1 103 ? -14.207 4.567 2.464 1.00 96.25 103 VAL A C 1
ATOM 765 O O . VAL A 1 103 ? -14.882 5.362 1.819 1.00 96.25 103 VAL A O 1
ATOM 768 N N . LYS A 1 104 ? -13.172 3.916 1.914 1.00 95.94 104 LYS A N 1
ATOM 769 C CA . LYS A 1 104 ? -12.803 4.069 0.496 1.00 95.94 104 LYS A CA 1
ATOM 770 C C . LYS A 1 104 ? -13.935 3.660 -0.444 1.00 95.94 104 LYS A C 1
ATOM 772 O O . LYS A 1 104 ? -14.199 4.405 -1.375 1.00 95.94 104 LYS A O 1
ATOM 777 N N . GLY A 1 105 ? -14.610 2.543 -0.163 1.00 95.38 105 GLY A N 1
ATOM 778 C CA . GLY A 1 105 ? -15.757 2.095 -0.955 1.00 95.38 105 GLY A CA 1
ATOM 779 C C . GLY A 1 105 ? -16.859 3.152 -1.031 1.00 95.38 105 GLY A C 1
ATOM 780 O O . GLY A 1 105 ? -17.326 3.460 -2.118 1.00 95.38 105 GLY A O 1
ATOM 781 N N . VAL A 1 106 ? -17.188 3.788 0.097 1.00 97.19 106 VAL A N 1
ATOM 782 C CA . VAL A 1 106 ? -18.184 4.874 0.127 1.00 97.19 106 VAL A CA 1
ATOM 783 C C . VAL A 1 106 ? -17.711 6.132 -0.589 1.00 97.19 106 VAL A C 1
ATOM 785 O O . VAL A 1 106 ? -18.494 6.784 -1.269 1.00 97.19 106 VAL A O 1
ATOM 788 N N . ILE A 1 107 ? -16.428 6.482 -0.479 1.00 96.94 107 ILE A N 1
ATOM 789 C CA . ILE A 1 107 ? -15.868 7.610 -1.237 1.00 96.94 107 ILE A CA 1
ATOM 790 C C . ILE A 1 107 ? -15.980 7.360 -2.745 1.00 96.94 107 ILE A C 1
ATOM 792 O O . ILE A 1 107 ? -16.230 8.304 -3.491 1.00 96.94 107 ILE A O 1
ATOM 796 N N . ASP A 1 108 ? -15.753 6.127 -3.193 1.00 95.38 108 ASP A N 1
ATOM 797 C CA . ASP A 1 108 ? -15.861 5.761 -4.603 1.00 95.38 108 ASP A CA 1
ATOM 798 C C . ASP A 1 108 ? -17.332 5.773 -5.064 1.00 95.38 108 ASP A C 1
ATOM 800 O O . ASP A 1 108 ? -17.626 6.417 -6.065 1.00 95.38 108 ASP A O 1
ATOM 804 N N . GLU A 1 109 ? -18.266 5.227 -4.275 1.00 95.44 109 GLU A N 1
ATOM 805 C CA . GLU A 1 109 ? -19.722 5.329 -4.514 1.00 95.44 109 GLU A CA 1
ATOM 806 C C . GLU A 1 109 ? -20.173 6.796 -4.665 1.00 95.44 109 GLU A C 1
ATOM 808 O O . GLU A 1 109 ? -20.797 7.166 -5.655 1.00 95.44 109 GLU A O 1
ATOM 813 N N . MET A 1 110 ? -19.759 7.681 -3.751 1.00 96.69 110 MET A N 1
ATOM 814 C CA . MET A 1 110 ? -20.067 9.117 -3.824 1.00 96.69 110 MET A CA 1
ATOM 815 C C . MET A 1 110 ? -19.461 9.821 -5.044 1.00 96.69 110 MET A C 1
ATOM 817 O O . MET A 1 110 ? -19.957 10.868 -5.465 1.00 96.69 110 MET A O 1
ATOM 821 N N . ARG A 1 111 ? -18.352 9.314 -5.596 1.00 94.88 111 ARG A N 1
ATOM 822 C CA . ARG 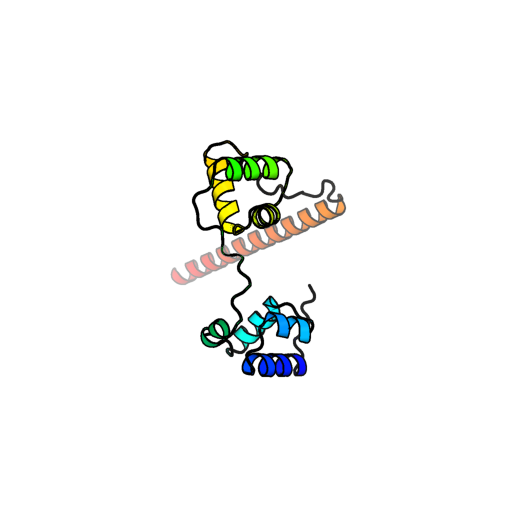A 1 111 ? -17.798 9.838 -6.855 1.00 94.88 111 ARG A CA 1
ATOM 823 C C . ARG A 1 111 ? -18.617 9.384 -8.044 1.00 94.88 111 ARG A C 1
ATOM 825 O O . ARG A 1 111 ? -18.848 10.196 -8.935 1.00 94.88 111 ARG A O 1
ATOM 832 N N . ASP A 1 112 ? -19.046 8.129 -8.046 1.00 93.12 112 ASP A N 1
ATOM 833 C CA . ASP A 1 112 ? -19.890 7.577 -9.103 1.00 93.12 112 ASP A CA 1
ATOM 834 C C . ASP A 1 112 ? -21.248 8.304 -9.150 1.00 93.12 112 ASP A C 1
ATOM 836 O O . ASP A 1 112 ? -21.766 8.585 -10.228 1.00 93.12 112 ASP A O 1
ATOM 840 N N . GLU A 1 113 ? -21.764 8.725 -7.991 1.00 95.81 113 GLU A N 1
ATOM 841 C CA . GLU A 1 113 ? -22.949 9.587 -7.855 1.00 95.81 113 GLU A CA 1
ATOM 842 C C . GLU A 1 113 ? -22.693 11.072 -8.192 1.00 95.81 113 GLU A C 1
ATOM 844 O O . GLU A 1 113 ? -23.625 11.877 -8.235 1.00 95.81 113 GLU A O 1
ATOM 849 N N . GLY A 1 114 ? -21.438 11.474 -8.418 1.00 95.56 114 GLY A N 1
ATOM 850 C CA . GLY A 1 114 ? -21.064 12.857 -8.731 1.00 95.56 114 GLY A CA 1
ATOM 851 C C . GLY A 1 114 ? -21.073 13.825 -7.538 1.00 95.56 114 GLY A C 1
ATOM 852 O O . GLY A 1 114 ? -20.942 15.034 -7.730 1.00 95.56 114 GLY A O 1
ATOM 853 N N . LEU A 1 115 ? -21.191 13.327 -6.302 1.00 94.50 115 LEU A N 1
ATOM 854 C CA . LEU A 1 115 ? -21.142 14.138 -5.074 1.00 94.50 115 LEU A CA 1
ATOM 855 C C . LEU A 1 115 ? -19.717 14.581 -4.716 1.00 94.50 115 LEU A C 1
ATOM 857 O O . LEU A 1 115 ? -19.514 15.608 -4.054 1.00 94.50 115 LEU A O 1
ATOM 861 N N . LEU A 1 116 ? -18.726 13.802 -5.151 1.00 93.50 116 LEU A N 1
ATOM 862 C CA . LEU A 1 116 ? -17.307 14.094 -5.012 1.00 93.50 116 LEU A CA 1
ATOM 863 C C . LEU A 1 116 ? -16.648 14.210 -6.381 1.00 93.50 116 LEU A C 1
ATOM 865 O O . LEU A 1 116 ? -16.894 13.413 -7.283 1.00 93.50 116 LEU A O 1
ATOM 869 N N . LEU A 1 117 ? -15.731 15.171 -6.510 1.00 89.44 117 LEU A N 1
ATOM 870 C CA . LEU A 1 117 ? -14.889 15.253 -7.695 1.00 89.44 117 LEU A CA 1
ATOM 871 C C . LEU A 1 117 ? -14.026 13.985 -7.810 1.00 89.44 117 LEU A C 1
ATOM 873 O O . LEU A 1 117 ? -13.578 13.443 -6.784 1.00 89.44 117 LEU A O 1
ATOM 877 N N . PRO A 1 118 ? -13.749 13.519 -9.044 1.00 85.94 118 PRO A N 1
ATOM 878 C CA . PRO A 1 118 ? -12.788 12.451 -9.247 1.00 85.94 118 PRO A CA 1
ATOM 879 C C . PRO A 1 118 ? -11.482 12.854 -8.572 1.00 85.94 118 PRO A C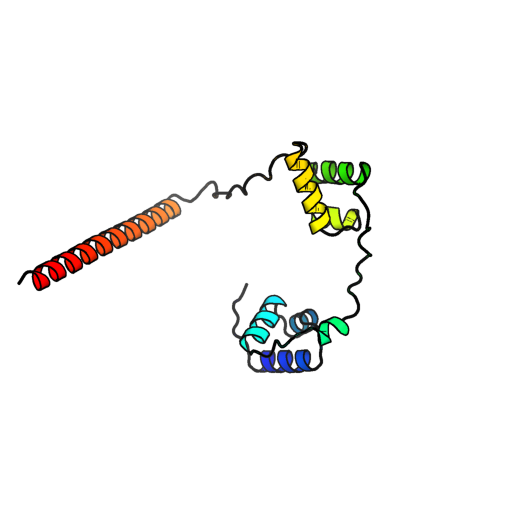 1
ATOM 881 O O . PRO A 1 118 ? -11.096 14.026 -8.606 1.00 85.94 118 PRO A O 1
ATOM 884 N N . ASN A 1 119 ? -10.813 11.887 -7.934 1.00 77.06 119 ASN A N 1
ATOM 885 C CA . ASN A 1 119 ? -9.493 12.138 -7.367 1.00 77.06 119 ASN A CA 1
ATOM 886 C C . ASN A 1 119 ? -8.659 12.811 -8.460 1.00 77.06 119 ASN A C 1
ATOM 888 O O . ASN A 1 119 ? -8.502 12.199 -9.526 1.00 77.06 119 ASN A O 1
ATOM 892 N N . PRO A 1 120 ? -8.167 14.048 -8.245 1.00 73.56 120 PRO A N 1
ATOM 893 C CA . PRO A 1 120 ? -7.314 14.664 -9.236 1.00 73.56 120 PRO A CA 1
ATOM 894 C C . PRO A 1 120 ? -6.189 13.666 -9.466 1.00 73.56 120 PRO A C 1
ATOM 896 O O . PRO A 1 120 ? -5.572 13.199 -8.500 1.00 73.56 120 PRO A O 1
ATOM 899 N N . LYS A 1 121 ? -5.987 13.259 -10.731 1.00 71.25 121 LYS A N 1
ATOM 900 C CA . LYS A 1 121 ? -4.812 12.458 -11.088 1.00 71.25 121 LYS A CA 1
ATOM 901 C C . LYS A 1 121 ? -3.646 13.148 -10.400 1.00 71.25 121 LYS A C 1
ATOM 903 O O . LYS A 1 121 ? -3.581 14.370 -10.557 1.00 71.25 121 LYS A O 1
ATOM 908 N N . PRO A 1 122 ? -2.830 12.429 -9.603 1.00 70.81 122 PRO A N 1
ATOM 909 C CA . PRO A 1 122 ? -1.757 13.051 -8.850 1.00 70.81 122 PRO A CA 1
ATOM 910 C C . PRO A 1 122 ? -1.004 13.911 -9.846 1.00 70.81 122 PRO A C 1
ATOM 912 O O . PRO A 1 122 ? -0.408 13.382 -10.789 1.00 70.81 122 PRO A O 1
ATOM 915 N N . GLN A 1 123 ? -1.172 15.230 -9.727 1.00 60.53 123 GLN A N 1
ATOM 916 C CA . GLN A 1 123 ? -0.463 16.138 -10.596 1.00 60.53 123 GLN A CA 1
ATOM 917 C C . GLN A 1 123 ? 0.967 15.888 -10.185 1.00 60.53 123 GLN A C 1
ATOM 919 O O . GLN A 1 123 ? 1.334 16.118 -9.032 1.00 60.53 123 GLN A O 1
ATOM 924 N N . ILE A 1 124 ? 1.730 15.272 -11.085 1.00 69.06 124 ILE A N 1
ATOM 925 C CA . ILE A 1 124 ? 3.168 15.215 -10.931 1.00 69.06 124 ILE A CA 1
ATOM 926 C C . ILE A 1 124 ? 3.527 16.685 -10.826 1.00 69.06 124 ILE A C 1
ATOM 928 O O . ILE A 1 124 ? 3.389 17.418 -11.803 1.00 69.06 124 ILE A O 1
ATOM 932 N N . VAL A 1 125 ? 3.837 17.131 -9.609 1.00 68.12 125 VAL A N 1
ATOM 933 C CA . VAL A 1 125 ? 4.329 18.476 -9.374 1.00 68.12 125 VAL A CA 1
ATOM 934 C C . VAL A 1 125 ? 5.690 18.458 -10.037 1.00 68.12 125 VAL A C 1
ATOM 936 O O . VAL A 1 125 ? 6.683 18.055 -9.438 1.00 68.12 125 VAL A O 1
ATOM 939 N N . ILE A 1 126 ? 5.703 18.762 -11.332 1.00 63.78 126 ILE A N 1
ATOM 940 C CA . ILE A 1 126 ? 6.923 19.059 -12.053 1.00 63.78 126 ILE A CA 1
ATOM 941 C C . ILE A 1 126 ? 7.421 20.311 -11.339 1.00 63.78 126 ILE A C 1
ATOM 943 O O . ILE A 1 126 ? 6.687 21.304 -11.319 1.00 63.78 126 ILE A O 1
ATOM 947 N N . PRO A 1 127 ? 8.577 20.258 -10.653 1.00 64.69 127 PRO A N 1
ATOM 948 C CA . PRO A 1 127 ? 9.113 21.430 -9.987 1.00 64.69 127 PRO A CA 1
ATOM 949 C C . PRO A 1 127 ? 9.115 22.561 -11.008 1.00 64.69 127 PRO A C 1
ATOM 951 O O . PRO A 1 127 ? 9.679 22.399 -12.087 1.00 64.69 127 PRO A O 1
ATOM 954 N N . ALA A 1 128 ? 8.447 23.671 -10.694 1.00 64.31 128 ALA A N 1
ATOM 955 C CA . ALA A 1 128 ? 8.217 24.768 -11.636 1.00 64.31 128 ALA A CA 1
ATOM 956 C C . ALA A 1 128 ? 9.511 25.451 -12.127 1.00 64.31 128 ALA A C 1
ATOM 958 O O . ALA A 1 128 ? 9.450 26.405 -12.889 1.00 64.31 128 ALA A O 1
ATOM 959 N N . MET A 1 129 ? 10.675 24.968 -11.696 1.00 56.78 129 MET A N 1
ATOM 960 C CA . MET A 1 129 ? 11.997 25.389 -12.123 1.00 56.78 129 MET A CA 1
ATOM 961 C C . MET A 1 129 ? 12.907 24.153 -12.108 1.00 56.78 129 MET A C 1
ATOM 963 O O . MET A 1 129 ? 13.605 23.893 -11.126 1.00 56.78 129 MET A O 1
ATOM 967 N N . LEU A 1 130 ? 12.905 23.362 -13.184 1.00 68.00 130 LEU A N 1
ATOM 968 C CA . LEU A 1 130 ? 14.155 22.704 -13.559 1.00 68.00 130 LEU A CA 1
ATOM 969 C C . LEU A 1 130 ? 15.097 23.845 -13.935 1.00 68.00 130 LEU A C 1
ATOM 971 O O . LEU A 1 130 ? 14.733 24.704 -14.731 1.00 68.00 130 LEU A O 1
ATOM 975 N N . SER A 1 131 ? 16.280 23.906 -13.331 1.00 83.88 131 SER A N 1
ATOM 976 C CA . SER A 1 131 ? 17.255 24.894 -13.798 1.00 83.88 131 SER A CA 1
ATOM 977 C C . SER A 1 131 ? 17.583 24.613 -15.266 1.00 83.88 131 SER A C 1
ATOM 979 O O . SER A 1 131 ? 17.614 23.448 -15.674 1.00 83.88 131 SER A O 1
ATOM 981 N N . ASP A 1 132 ? 17.932 25.638 -16.044 1.00 84.38 132 ASP A N 1
ATOM 982 C CA . ASP A 1 132 ? 18.397 25.476 -17.433 1.00 84.38 132 ASP A CA 1
ATOM 983 C C . ASP A 1 132 ? 19.512 24.419 -17.564 1.00 84.38 132 ASP A C 1
ATOM 985 O O . ASP A 1 132 ? 19.737 23.836 -18.625 1.00 84.38 132 ASP A O 1
ATOM 989 N N . ALA A 1 133 ? 20.272 24.181 -16.490 1.00 83.00 133 ALA A N 1
ATOM 990 C CA . ALA A 1 133 ? 21.276 23.125 -16.424 1.00 83.00 133 ALA A CA 1
ATOM 991 C C . ALA A 1 133 ? 20.651 21.719 -16.362 1.00 83.00 133 ALA A C 1
ATOM 993 O O . ALA A 1 133 ? 21.105 20.815 -17.065 1.00 83.00 133 ALA A O 1
ATOM 994 N N . GLN A 1 134 ? 19.602 21.530 -15.559 1.00 83.56 134 GLN A N 1
ATOM 995 C CA . GLN A 1 134 ? 18.876 20.263 -15.463 1.00 83.56 134 GLN A CA 1
ATOM 996 C C . GLN A 1 134 ? 18.097 19.962 -16.747 1.00 83.56 134 GLN A C 1
ATOM 998 O O . GLN A 1 134 ? 18.127 18.822 -17.205 1.00 83.56 134 GLN A O 1
ATOM 1003 N N . GLU A 1 135 ? 17.484 20.965 -17.381 1.00 86.06 135 GLU A N 1
ATOM 1004 C CA . GLU A 1 135 ? 16.821 20.779 -18.680 1.00 86.06 135 GLU A CA 1
ATOM 1005 C C . GLU A 1 135 ? 17.815 20.362 -19.768 1.00 86.06 135 GLU A C 1
ATOM 1007 O O . GLU A 1 135 ? 17.608 19.357 -20.452 1.00 86.06 135 GLU A O 1
ATOM 1012 N N . ARG A 1 136 ? 18.958 21.056 -19.875 1.00 90.56 136 ARG A N 1
ATOM 1013 C CA . ARG A 1 136 ? 20.027 20.683 -20.818 1.00 90.56 136 ARG A CA 1
ATOM 1014 C C . ARG A 1 136 ? 20.574 19.283 -20.554 1.00 90.56 136 ARG A C 1
ATOM 1016 O O . ARG A 1 136 ? 20.834 18.534 -21.498 1.00 90.56 136 ARG A O 1
ATOM 1023 N N . MET A 1 137 ? 20.724 18.903 -19.286 1.00 92.19 137 MET A N 1
ATOM 1024 C CA . MET A 1 137 ? 21.162 17.561 -18.907 1.00 92.19 137 MET A CA 1
ATOM 1025 C C . MET A 1 137 ? 20.144 16.495 -19.331 1.00 92.19 137 MET A C 1
ATOM 1027 O O . MET A 1 137 ? 20.536 15.486 -19.922 1.00 92.19 137 MET A O 1
ATOM 1031 N N . ILE A 1 138 ? 18.852 16.719 -19.078 1.00 86.31 138 ILE A N 1
ATOM 1032 C CA . ILE A 1 138 ? 17.775 15.799 -19.468 1.00 86.31 138 ILE A CA 1
ATOM 1033 C C . ILE A 1 138 ? 17.724 15.658 -20.992 1.00 86.31 138 ILE A C 1
ATOM 1035 O O . ILE A 1 138 ? 17.740 14.534 -21.497 1.00 86.31 138 ILE A O 1
ATOM 1039 N N . LEU A 1 139 ? 17.766 16.766 -21.735 1.00 90.12 139 LEU A N 1
ATOM 1040 C CA . LEU A 1 139 ? 17.770 16.746 -23.200 1.00 90.12 139 LEU A CA 1
ATOM 1041 C C . LEU A 1 139 ? 18.987 15.998 -23.764 1.00 90.12 139 LEU A C 1
ATOM 1043 O O . LEU A 1 139 ? 18.844 15.178 -24.671 1.00 90.12 139 LEU A O 1
ATOM 1047 N N . SER A 1 140 ? 20.174 16.188 -23.179 1.00 92.56 140 SER A N 1
ATOM 1048 C CA . SER A 1 140 ? 21.384 15.445 -23.558 1.00 92.56 140 SER A CA 1
ATOM 1049 C C . SER A 1 140 ? 21.263 13.940 -23.292 1.00 92.56 140 SER A C 1
ATOM 1051 O O . SER A 1 140 ? 21.730 13.117 -24.086 1.00 92.56 140 SER A O 1
ATOM 1053 N N . ILE A 1 141 ? 20.639 13.543 -22.178 1.00 90.38 141 ILE A N 1
ATOM 1054 C CA . ILE A 1 141 ? 20.364 12.129 -21.888 1.00 90.38 141 ILE A CA 1
ATOM 1055 C C . ILE A 1 141 ? 19.398 11.564 -22.933 1.00 90.38 141 ILE A C 1
ATOM 1057 O O . ILE A 1 141 ? 19.689 10.523 -23.521 1.00 90.38 141 ILE A O 1
ATOM 1061 N N . MET A 1 142 ? 18.300 12.265 -23.224 1.00 89.50 142 MET A N 1
ATOM 1062 C CA . MET A 1 142 ? 17.314 11.827 -24.217 1.00 89.50 142 MET A CA 1
ATOM 1063 C C . MET A 1 142 ? 17.927 11.695 -25.618 1.00 89.50 142 MET A C 1
ATOM 1065 O O . MET A 1 142 ? 17.692 10.693 -26.293 1.00 89.50 142 MET A O 1
ATOM 1069 N N . GLN A 1 143 ? 18.781 12.635 -26.032 1.00 93.75 143 GLN A N 1
ATOM 1070 C CA . GLN A 1 143 ? 19.465 12.581 -27.326 1.00 93.75 143 GLN A CA 1
ATOM 1071 C C . GLN A 1 143 ? 20.441 11.399 -27.416 1.00 93.75 143 GLN A C 1
ATOM 1073 O O . GLN A 1 143 ? 20.468 10.698 -28.427 1.00 93.75 143 GLN A O 1
ATOM 1078 N N . ARG A 1 144 ? 21.199 11.117 -26.345 1.00 92.81 144 ARG A N 1
ATOM 1079 C CA . ARG A 1 144 ? 22.088 9.941 -26.284 1.00 92.81 144 ARG A CA 1
ATOM 1080 C C . ARG A 1 144 ? 21.312 8.629 -26.358 1.00 92.81 144 ARG A C 1
ATOM 1082 O O . ARG A 1 144 ? 21.736 7.716 -27.065 1.00 92.81 144 ARG A O 1
ATOM 1089 N N . LEU A 1 145 ? 20.174 8.541 -25.671 1.00 91.62 145 LEU A N 1
ATOM 1090 C CA . LEU A 1 145 ? 19.303 7.366 -25.732 1.00 91.62 145 LEU A CA 1
ATOM 1091 C C . LEU A 1 145 ? 18.710 7.174 -27.132 1.00 91.62 145 LEU A C 1
ATOM 1093 O O . LEU A 1 145 ? 18.685 6.046 -27.624 1.00 91.62 145 LEU A O 1
ATOM 1097 N N . ASN A 1 146 ? 18.300 8.255 -27.802 1.00 93.38 146 ASN A N 1
ATOM 1098 C CA . ASN A 1 146 ? 17.773 8.163 -29.162 1.00 93.38 146 ASN A CA 1
ATOM 1099 C C . ASN A 1 146 ? 18.844 7.708 -30.167 1.00 93.38 146 ASN A C 1
ATOM 1101 O O . ASN A 1 146 ? 18.612 6.771 -30.926 1.00 93.38 146 ASN A O 1
ATOM 1105 N N . LEU A 1 147 ? 20.051 8.281 -30.104 1.00 93.06 147 LEU A N 1
ATOM 1106 C CA . LEU A 1 147 ? 21.174 7.859 -30.952 1.00 93.06 147 LEU A CA 1
ATOM 1107 C C . LEU A 1 147 ? 21.564 6.393 -30.713 1.00 93.06 147 LEU A C 1
ATOM 1109 O O . LEU A 1 147 ? 21.865 5.667 -31.659 1.00 93.06 147 LEU A O 1
ATOM 1113 N N . SER A 1 148 ? 21.539 5.941 -29.456 1.00 92.44 148 SER A N 1
ATOM 1114 C CA . SER A 1 148 ? 21.784 4.536 -29.109 1.00 92.44 148 SER A CA 1
ATOM 1115 C C . SER A 1 148 ? 20.735 3.609 -29.735 1.00 92.44 148 SER A C 1
ATOM 1117 O O . SER A 1 148 ? 21.074 2.601 -30.357 1.00 92.44 148 SER A O 1
ATOM 1119 N N . ARG A 1 149 ? 19.453 3.992 -29.656 1.00 93.75 149 ARG A N 1
ATOM 1120 C CA . ARG A 1 149 ? 18.344 3.251 -30.270 1.00 93.75 149 ARG A CA 1
ATOM 1121 C C . ARG A 1 149 ? 18.478 3.170 -31.791 1.00 93.75 149 ARG A C 1
ATOM 1123 O O . ARG A 1 149 ? 18.291 2.096 -32.358 1.00 93.75 149 ARG A O 1
ATOM 1130 N N . GLU A 1 150 ? 18.797 4.277 -32.455 1.00 94.50 150 GLU A N 1
ATOM 1131 C CA . GLU A 1 150 ? 18.968 4.315 -33.912 1.00 94.50 150 GLU A CA 1
ATOM 1132 C C . GLU A 1 150 ? 20.136 3.436 -34.372 1.00 94.50 150 GLU A C 1
ATOM 1134 O O . GLU A 1 150 ? 19.982 2.669 -35.325 1.00 94.50 150 GLU A O 1
ATOM 1139 N N . ARG A 1 151 ? 21.267 3.464 -33.654 1.00 93.94 151 ARG A N 1
ATOM 1140 C CA . ARG A 1 151 ? 22.406 2.569 -33.921 1.00 93.94 151 ARG A CA 1
ATOM 1141 C C . ARG A 1 151 ? 22.013 1.099 -33.818 1.00 93.94 151 ARG A C 1
ATOM 1143 O O . ARG A 1 151 ? 22.261 0.348 -34.758 1.00 93.94 151 ARG A O 1
ATOM 1150 N N . ALA A 1 152 ? 21.324 0.714 -32.744 1.00 91.88 152 ALA A N 1
ATOM 1151 C CA . ALA A 1 152 ? 20.854 -0.659 -32.565 1.00 91.88 152 ALA A CA 1
ATOM 1152 C C . ALA A 1 152 ? 19.928 -1.115 -33.713 1.00 91.88 152 ALA A C 1
ATOM 1154 O O . ALA A 1 152 ? 20.019 -2.252 -34.179 1.00 91.88 152 ALA A O 1
ATOM 1155 N N . ILE A 1 153 ? 19.069 -0.224 -34.225 1.00 93.62 153 ILE A N 1
ATOM 1156 C CA . ILE A 1 153 ? 18.197 -0.516 -35.376 1.00 93.62 153 ILE A CA 1
ATOM 1157 C C . ILE A 1 153 ? 19.016 -0.736 -36.657 1.00 93.62 153 ILE A C 1
ATOM 1159 O O . ILE A 1 153 ? 18.719 -1.661 -37.419 1.00 93.62 153 ILE A O 1
ATOM 1163 N N . VAL A 1 154 ? 20.031 0.094 -36.915 1.00 95.31 154 VAL A N 1
ATOM 1164 C CA . VAL A 1 154 ? 20.909 -0.044 -38.090 1.00 95.31 154 VAL A CA 1
ATOM 1165 C C . VAL A 1 154 ? 21.703 -1.350 -38.031 1.00 95.31 154 VAL A C 1
ATOM 1167 O O . VAL A 1 154 ? 21.725 -2.088 -39.017 1.00 95.31 154 VAL A O 1
ATOM 1170 N N . GLU A 1 155 ? 22.285 -1.677 -36.876 1.00 95.19 155 GLU A N 1
ATOM 1171 C CA . GLU A 1 155 ? 23.025 -2.926 -36.656 1.00 95.19 155 GLU A CA 1
ATOM 1172 C C . GLU A 1 155 ? 22.137 -4.156 -36.859 1.00 95.19 155 GLU A C 1
ATOM 1174 O O . GLU A 1 155 ? 22.512 -5.081 -37.585 1.00 95.19 155 GLU A O 1
ATOM 1179 N N . MET A 1 156 ? 20.920 -4.142 -36.303 1.00 92.81 156 MET A N 1
ATOM 1180 C CA . MET A 1 156 ? 19.938 -5.198 -36.547 1.00 92.81 156 MET A CA 1
ATOM 1181 C C . MET A 1 156 ? 19.645 -5.359 -38.041 1.00 92.81 156 MET A C 1
ATOM 1183 O O . MET A 1 156 ? 19.708 -6.472 -38.563 1.00 92.81 156 MET A O 1
ATOM 1187 N N . ARG A 1 157 ? 19.347 -4.268 -38.759 1.00 97.00 157 ARG A N 1
ATOM 1188 C CA . ARG A 1 157 ? 19.057 -4.320 -40.204 1.00 97.00 157 ARG A CA 1
ATOM 1189 C C . ARG A 1 157 ? 20.235 -4.877 -41.006 1.00 97.00 157 ARG A C 1
ATOM 1191 O O . ARG A 1 157 ? 20.022 -5.695 -41.902 1.00 97.00 157 ARG A O 1
ATOM 1198 N N . ALA A 1 158 ? 21.461 -4.481 -40.668 1.00 94.81 158 ALA A N 1
ATOM 1199 C CA . ALA A 1 158 ? 22.672 -5.001 -41.296 1.00 94.81 158 ALA A CA 1
ATOM 1200 C C . ALA A 1 158 ? 22.832 -6.511 -41.053 1.00 94.81 158 ALA A C 1
ATOM 1202 O O . ALA A 1 158 ? 23.076 -7.262 -42.000 1.00 94.81 158 ALA A O 1
ATOM 1203 N N . HIS A 1 159 ? 22.614 -6.969 -39.815 1.00 95.62 159 HIS A N 1
ATOM 1204 C CA . HIS A 1 159 ? 22.661 -8.387 -39.459 1.00 95.62 159 HIS A CA 1
ATOM 1205 C C . HIS A 1 159 ? 21.642 -9.216 -40.258 1.00 95.62 159 HIS A C 1
ATOM 1207 O O . HIS A 1 159 ? 22.000 -10.236 -40.851 1.00 95.62 159 HIS A O 1
ATOM 1213 N N . TYR A 1 160 ? 20.387 -8.761 -40.338 1.00 94.12 160 TYR A N 1
ATOM 1214 C CA . TYR A 1 160 ? 19.345 -9.460 -41.096 1.00 94.12 160 TYR A CA 1
ATOM 1215 C C . TYR A 1 160 ? 19.619 -9.476 -42.608 1.00 94.12 160 TYR A C 1
ATOM 1217 O O . TYR A 1 160 ? 19.423 -10.509 -43.246 1.00 94.12 160 TYR A O 1
ATOM 1225 N N . SER A 1 161 ? 20.135 -8.382 -43.178 1.00 95.19 161 SER A N 1
ATOM 1226 C CA . SER A 1 161 ? 20.530 -8.319 -44.594 1.00 95.19 161 SER A CA 1
ATOM 1227 C C . SER A 1 161 ? 21.674 -9.288 -44.922 1.00 95.19 161 SER A C 1
ATOM 1229 O O . SER A 1 161 ? 21.601 -10.040 -45.896 1.00 95.19 161 SER A O 1
ATOM 1231 N N . ALA A 1 162 ? 22.707 -9.343 -44.074 1.00 94.19 162 ALA A N 1
ATOM 1232 C CA . ALA A 1 162 ? 23.816 -10.283 -44.234 1.00 94.19 162 ALA A CA 1
ATOM 1233 C C . ALA A 1 162 ? 23.352 -11.744 -44.129 1.00 94.19 162 ALA A C 1
ATOM 1235 O O . ALA A 1 162 ? 23.780 -12.590 -44.915 1.00 94.19 162 ALA A O 1
ATOM 1236 N N . LYS A 1 163 ? 22.441 -12.036 -43.192 1.00 93.94 163 LYS A N 1
ATOM 1237 C CA . LYS A 1 163 ? 21.839 -13.364 -43.045 1.00 93.94 163 LYS A CA 1
ATOM 1238 C C . LYS A 1 163 ? 21.039 -13.765 -4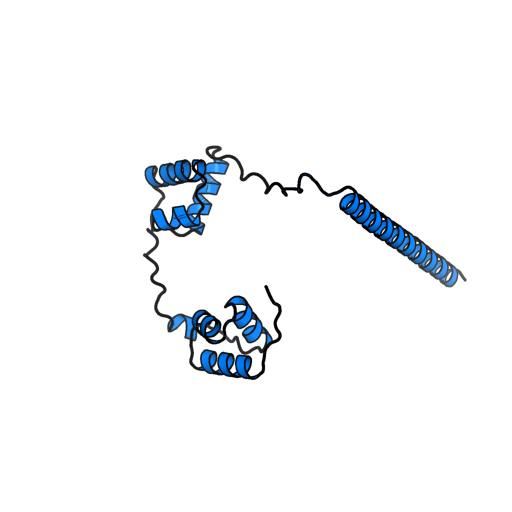4.288 1.00 93.94 163 LYS A C 1
ATOM 1240 O O . LYS A 1 163 ? 21.212 -14.880 -44.765 1.00 93.94 163 LYS A O 1
ATOM 1245 N N . ALA A 1 164 ? 20.230 -12.864 -44.850 1.00 93.94 164 ALA A N 1
ATOM 1246 C CA . ALA A 1 164 ? 19.457 -13.133 -46.064 1.00 93.94 164 ALA A CA 1
ATOM 1247 C C . ALA A 1 164 ? 20.354 -13.487 -47.265 1.00 93.94 164 ALA A C 1
ATOM 1249 O O . ALA A 1 164 ? 20.076 -14.452 -47.971 1.00 93.94 164 ALA A O 1
ATOM 1250 N N . ARG A 1 165 ? 21.477 -12.775 -47.450 1.00 96.06 165 ARG A N 1
ATOM 1251 C CA . ARG A 1 165 ? 22.445 -13.074 -48.524 1.00 96.06 165 ARG A CA 1
ATOM 1252 C C . ARG A 1 165 ? 23.077 -14.461 -48.395 1.00 96.06 165 ARG A C 1
ATOM 1254 O O . ARG A 1 165 ? 23.305 -15.100 -49.409 1.00 96.06 165 ARG A O 1
ATOM 1261 N N . ARG A 1 166 ? 23.332 -14.936 -47.169 1.00 94.38 166 ARG A N 1
ATOM 1262 C CA . ARG A 1 166 ? 23.891 -16.281 -46.923 1.00 94.38 166 ARG A CA 1
ATOM 1263 C C . ARG A 1 166 ? 22.920 -17.416 -47.235 1.00 94.38 166 ARG A C 1
ATOM 1265 O O . ARG A 1 166 ? 23.375 -18.517 -47.476 1.00 94.38 166 ARG A O 1
ATOM 1272 N N . HIS A 1 167 ? 21.615 -17.166 -47.172 1.00 89.19 167 HIS A N 1
ATOM 1273 C CA . HIS A 1 167 ? 20.604 -18.168 -47.519 1.00 89.19 167 HIS A CA 1
ATOM 1274 C C . HIS A 1 167 ? 20.268 -18.188 -49.016 1.00 89.19 167 HIS A C 1
ATOM 1276 O O . HIS A 1 167 ? 19.645 -19.139 -49.473 1.00 89.19 167 HIS A O 1
ATOM 1282 N N . ALA A 1 168 ? 20.628 -17.137 -49.755 1.00 89.94 168 ALA A N 1
ATOM 1283 C CA . ALA A 1 168 ? 20.377 -17.022 -51.190 1.00 89.94 168 ALA A CA 1
ATOM 1284 C C . ALA A 1 168 ? 21.544 -17.519 -52.067 1.00 89.94 168 ALA A C 1
ATOM 1286 O O . ALA A 1 168 ? 21.377 -17.599 -53.282 1.00 89.94 168 ALA A O 1
ATOM 1287 N N . ALA A 1 169 ? 22.704 -17.799 -51.466 1.00 83.56 169 ALA A N 1
ATOM 1288 C CA . ALA A 1 169 ? 23.896 -18.358 -52.107 1.00 83.56 169 ALA A CA 1
ATOM 1289 C C . ALA A 1 169 ? 24.036 -19.838 -51.740 1.00 83.56 169 ALA A C 1
ATOM 1291 O O . ALA A 1 169 ? 24.462 -20.611 -52.623 1.00 83.56 169 ALA A O 1
#

Organism: NCBI:txid1979269

Foldseek 3Di:
DDPDDDDPVLVVQLVVCVVVLHDLCVSCVVSVHDSVVSVVVCVVVVVPDPCPVSVVPPDPDPLLPAPPDDQDPVLLVLLLVCVVVVHQLVVSCVVNSHDSVVSVVSVVVCVVVVSDPDDPPPPPPPPPDPDPVNVVVVVVVVVVVVVVVVVVVVVVVVVVVVVVVVVVD

InterPro domains:
  IPR009057 Homedomain-like superfamily [SSF46689] (70-145)

pLDDT: mean 87.2, std 12.94, range [47.72, 97.69]

Radius of gyration: 27.68 Å; chains: 1; bounding box: 52×47×72 Å

Sequence (169 aa):
MSNTAWLDHEVGQMLSAYQAGVLIQDIADQIGRTPRAVRAKLCALRVLGDNRALREKAPPATSVAPVAGAWSDDDKQFVLLAKREGKTAAEMAAALGRSVNSVKGVIDEMRDEGLLLPNPKPQIVIPAMLSDAQERMILSIMQRLNLSRERAIVEMRAHYSAKARRHAA

Secondary structure (DSSP, 8-state):
---PPPPHHHHHHHHHHHHTT--HHHHHHHHT--HHHHHHHHHHTT----THHHHHHSPP--------SPPPHHHHHHHHHHHHTT--HHHHHHHHT--HHHHHHHHHHHHHTTSSPPPP-------S---HHHHHHHHHHHHHHHHHHHHHHHHHHHHHHHHHHHHH-